Protein AF-F0ZIN0-F1 (afdb_monomer_lite)

Organism: Dictyostelium purpureum (NCBI:txid5786)

Structure (mmCIF, N/CA/C/O backbone):
data_AF-F0ZIN0-F1
#
_entry.id   AF-F0ZIN0-F1
#
loop_
_atom_site.group_PDB
_atom_site.id
_atom_site.type_symbol
_atom_site.label_atom_id
_atom_site.label_alt_id
_atom_site.label_comp_id
_atom_site.label_asym_id
_atom_site.label_entity_id
_atom_site.label_seq_id
_atom_site.pdbx_PDB_ins_code
_atom_site.Cartn_x
_atom_site.Cartn_y
_atom_site.Cartn_z
_atom_site.occupancy
_atom_site.B_iso_or_equiv
_atom_site.auth_seq_id
_atom_site.auth_comp_id
_atom_site.auth_asym_id
_atom_site.auth_atom_id
_atom_site.pdbx_PDB_model_num
ATOM 1 N N . MET A 1 1 ? 41.161 0.260 -36.537 1.00 44.66 1 MET A N 1
ATOM 2 C CA . MET A 1 1 ? 40.780 -0.062 -35.142 1.00 44.66 1 MET A CA 1
ATOM 3 C C . MET A 1 1 ? 39.293 0.229 -34.962 1.00 44.66 1 MET A C 1
ATOM 5 O O . MET A 1 1 ? 38.921 1.365 -34.702 1.00 44.66 1 MET A O 1
ATOM 9 N N . GLY A 1 2 ? 38.428 -0.758 -35.212 1.00 42.22 2 GLY A N 1
ATOM 10 C CA . GLY A 1 2 ? 36.974 -0.589 -35.102 1.00 42.22 2 GLY A CA 1
ATOM 11 C C . GLY A 1 2 ? 36.521 -0.739 -33.652 1.00 42.22 2 GLY A C 1
ATOM 12 O O . GLY A 1 2 ? 36.709 -1.801 -33.058 1.00 42.22 2 GLY A O 1
ATOM 13 N N . LYS A 1 3 ? 35.942 0.316 -33.068 1.00 47.03 3 LYS A N 1
ATOM 14 C CA . LYS A 1 3 ? 35.300 0.250 -31.749 1.00 47.03 3 LYS A CA 1
ATOM 15 C C . LYS A 1 3 ? 34.125 -0.731 -31.827 1.00 47.03 3 LYS A C 1
ATOM 17 O O . LYS A 1 3 ? 33.168 -0.496 -32.560 1.00 47.03 3 LYS A O 1
ATOM 22 N N . LYS A 1 4 ? 34.200 -1.835 -31.079 1.00 45.38 4 LYS A N 1
ATOM 23 C CA . LYS A 1 4 ? 33.083 -2.772 -30.909 1.00 45.38 4 LYS A CA 1
ATOM 24 C C . LYS A 1 4 ? 31.955 -2.053 -30.166 1.00 45.38 4 LYS A C 1
ATOM 26 O O . LYS A 1 4 ? 32.102 -1.710 -28.996 1.00 45.38 4 LYS A O 1
ATOM 31 N N . ILE A 1 5 ? 30.837 -1.829 -30.850 1.00 54.41 5 ILE A N 1
ATOM 32 C CA . ILE A 1 5 ? 29.585 -1.382 -30.238 1.00 54.41 5 ILE A CA 1
ATOM 33 C C . ILE A 1 5 ? 29.081 -2.549 -29.386 1.00 54.41 5 ILE A C 1
ATOM 35 O O . ILE A 1 5 ? 28.630 -3.569 -29.908 1.00 54.41 5 ILE A O 1
ATOM 39 N N . GLN A 1 6 ? 29.217 -2.433 -28.067 1.00 46.38 6 GLN A N 1
ATOM 40 C CA . GLN A 1 6 ? 28.642 -3.393 -27.134 1.00 46.38 6 GLN A CA 1
ATOM 41 C C . GLN A 1 6 ? 27.118 -3.227 -27.166 1.00 46.38 6 GLN A C 1
ATOM 43 O O . GLN A 1 6 ? 26.578 -2.281 -26.595 1.00 46.38 6 GLN A O 1
ATOM 48 N N . LYS A 1 7 ? 26.420 -4.131 -27.862 1.00 49.84 7 LYS A N 1
ATOM 49 C CA . LYS A 1 7 ? 24.961 -4.262 -27.770 1.00 49.84 7 LYS A CA 1
ATOM 50 C C . LYS A 1 7 ? 24.623 -4.602 -26.312 1.00 49.84 7 LYS A C 1
ATOM 52 O O . LYS A 1 7 ? 24.904 -5.714 -25.867 1.00 49.84 7 LYS A O 1
ATOM 57 N N . LYS A 1 8 ? 24.084 -3.642 -25.550 1.00 48.91 8 LYS A N 1
ATOM 58 C CA . LYS A 1 8 ? 23.557 -3.901 -24.201 1.00 48.91 8 LYS A CA 1
ATOM 59 C C . LYS A 1 8 ? 22.456 -4.958 -24.332 1.00 48.91 8 LYS A C 1
ATOM 61 O O . LYS A 1 8 ? 21.495 -4.747 -25.067 1.00 48.91 8 LYS A O 1
ATOM 66 N N . LYS A 1 9 ? 22.625 -6.107 -23.670 1.00 40.88 9 LYS A N 1
ATOM 67 C CA . LYS A 1 9 ? 21.572 -7.126 -23.556 1.00 40.88 9 LYS A CA 1
ATOM 68 C C . LYS A 1 9 ? 20.337 -6.467 -22.918 1.00 40.88 9 LYS A C 1
ATOM 70 O O . LYS A 1 9 ? 20.528 -5.669 -21.997 1.00 40.88 9 LYS A O 1
ATOM 75 N N . PRO A 1 10 ? 19.108 -6.752 -23.382 1.00 43.50 10 PRO A N 1
ATOM 76 C CA . PRO A 1 10 ? 17.917 -6.261 -22.702 1.00 43.50 10 PRO A CA 1
ATOM 77 C C . PRO A 1 10 ? 17.950 -6.768 -21.257 1.00 43.50 10 PRO A C 1
ATOM 79 O O . PRO A 1 10 ? 18.221 -7.944 -21.016 1.00 43.50 10 PRO A O 1
ATOM 82 N N . SER A 1 11 ? 17.763 -5.861 -20.298 1.00 47.31 11 SER A N 1
ATOM 83 C CA . SER A 1 11 ? 17.682 -6.226 -18.886 1.00 47.31 11 SER A CA 1
ATOM 84 C C . SER A 1 11 ? 16.475 -7.141 -18.697 1.00 47.31 11 SER A C 1
ATOM 86 O O . SER A 1 11 ? 15.346 -6.720 -18.929 1.00 47.31 11 SER A O 1
ATOM 88 N N . THR A 1 12 ? 16.717 -8.385 -18.292 1.00 56.34 12 THR A N 1
ATOM 89 C CA . THR A 1 12 ? 15.709 -9.400 -17.943 1.00 56.34 12 THR A CA 1
ATOM 90 C C . THR A 1 12 ? 15.038 -9.140 -16.589 1.00 56.34 12 THR A C 1
ATOM 92 O O . THR A 1 12 ? 14.328 -10.005 -16.079 1.00 56.34 12 THR A O 1
ATOM 95 N N . ALA A 1 13 ? 15.287 -7.979 -15.977 1.00 66.44 13 ALA A N 1
ATOM 96 C CA . ALA A 1 13 ? 14.678 -7.597 -14.713 1.00 66.44 13 ALA A CA 1
ATOM 97 C C . ALA A 1 13 ? 13.167 -7.400 -14.893 1.00 66.44 13 ALA A C 1
ATOM 99 O O . ALA A 1 13 ? 12.731 -6.668 -15.786 1.00 66.44 13 ALA A O 1
ATOM 100 N N . PHE A 1 14 ? 12.387 -8.062 -14.038 1.00 78.62 14 PHE A N 1
ATOM 101 C CA . PHE A 1 14 ? 10.951 -7.840 -13.931 1.00 78.62 14 PHE A CA 1
ATOM 102 C C . PHE A 1 14 ? 10.697 -6.368 -13.579 1.00 78.62 14 PHE A C 1
ATOM 104 O O . PHE A 1 14 ? 11.431 -5.777 -12.784 1.00 78.62 14 PHE A O 1
ATOM 111 N N . LYS A 1 15 ? 9.687 -5.765 -14.201 1.00 85.56 15 LYS A N 1
ATOM 112 C CA . LYS A 1 15 ? 9.323 -4.366 -13.976 1.00 85.56 15 LYS A CA 1
ATOM 113 C C . LYS A 1 15 ? 7.982 -4.318 -13.266 1.00 85.56 15 LYS A C 1
ATOM 115 O O . LYS A 1 15 ? 7.086 -5.069 -13.623 1.00 85.56 15 LYS A O 1
ATOM 120 N N . LEU A 1 16 ? 7.863 -3.424 -12.289 1.00 89.19 16 LEU A N 1
ATOM 121 C CA . LEU A 1 16 ? 6.606 -3.205 -11.579 1.00 89.19 16 LEU A CA 1
ATOM 122 C C . LEU A 1 16 ? 5.554 -2.601 -12.510 1.00 89.19 16 LEU A C 1
ATOM 124 O O . LEU A 1 16 ? 4.444 -3.111 -12.558 1.00 89.19 16 LEU A O 1
ATOM 128 N N . ILE A 1 17 ? 5.942 -1.581 -13.278 1.00 88.88 17 ILE A N 1
ATOM 129 C CA . ILE A 1 17 ? 5.107 -0.897 -14.270 1.00 88.88 17 ILE A CA 1
ATOM 130 C C . ILE A 1 17 ? 5.405 -1.474 -15.655 1.00 88.88 17 ILE A C 1
ATOM 132 O O . ILE A 1 17 ? 6.582 -1.633 -16.023 1.00 88.88 17 ILE A O 1
ATOM 136 N N . ASP A 1 18 ? 4.353 -1.800 -16.403 1.00 81.38 18 ASP A N 1
ATOM 137 C CA . ASP A 1 18 ? 4.507 -2.133 -17.814 1.00 81.38 18 ASP A CA 1
ATOM 138 C C . ASP A 1 18 ? 4.864 -0.853 -18.584 1.00 81.38 18 ASP A C 1
ATOM 140 O O . ASP A 1 18 ? 4.369 0.219 -18.288 1.00 81.38 18 ASP A O 1
ATOM 144 N N . LYS A 1 19 ? 5.820 -0.895 -19.514 1.00 66.75 19 LYS A N 1
ATOM 145 C CA . LYS A 1 19 ? 6.268 0.354 -20.170 1.00 66.75 19 LYS A CA 1
ATOM 146 C C . LYS A 1 19 ? 5.352 0.791 -21.302 1.00 66.75 19 LYS A C 1
ATOM 148 O O . LYS A 1 19 ? 5.480 1.924 -21.760 1.00 66.75 19 LYS A O 1
ATOM 153 N N . ASP A 1 20 ? 4.515 -0.123 -21.767 1.00 69.38 20 ASP A N 1
ATOM 154 C CA . ASP A 1 20 ? 3.602 0.097 -22.878 1.00 69.38 20 ASP A CA 1
ATOM 155 C C . ASP A 1 20 ? 2.182 0.438 -22.383 1.00 69.38 20 ASP A C 1
ATOM 157 O O . ASP A 1 20 ? 1.345 0.874 -23.171 1.00 69.38 20 ASP A O 1
ATOM 161 N N . GLU A 1 21 ? 1.934 0.313 -21.075 1.00 61.56 21 GLU A N 1
ATOM 162 C CA . GLU A 1 21 ? 0.658 0.589 -20.418 1.00 61.56 21 GLU A CA 1
ATOM 163 C C . GLU A 1 21 ? 0.914 1.399 -19.134 1.00 61.56 21 GLU A C 1
ATOM 165 O O . GLU A 1 21 ? 1.783 1.037 -18.352 1.00 61.56 21 GLU A O 1
ATOM 170 N N . ASP A 1 22 ? 0.179 2.486 -18.877 1.00 76.75 22 ASP A N 1
ATOM 171 C CA . ASP A 1 22 ? 0.296 3.310 -17.651 1.00 76.75 22 ASP A CA 1
ATOM 172 C C . ASP A 1 22 ? -0.241 2.593 -16.384 1.00 76.75 22 ASP A C 1
ATOM 174 O O . ASP A 1 22 ? -0.913 3.179 -15.535 1.00 76.75 22 ASP A O 1
ATOM 178 N N . PHE A 1 23 ? 0.026 1.292 -16.262 1.00 85.44 23 PHE A N 1
ATOM 179 C CA . PHE A 1 23 ? -0.476 0.405 -15.223 1.00 85.44 23 PHE A CA 1
ATOM 180 C C . PHE A 1 23 ? 0.637 -0.482 -14.657 1.00 85.44 23 PHE A C 1
ATOM 182 O O . PHE A 1 23 ? 1.706 -0.688 -15.244 1.00 85.44 23 PHE A O 1
ATOM 189 N N . PHE A 1 24 ? 0.379 -1.038 -13.475 1.00 91.62 24 PHE A N 1
ATOM 190 C CA . PHE A 1 24 ? 1.210 -2.109 -12.948 1.00 91.62 24 PHE A CA 1
ATOM 191 C C . PHE A 1 24 ? 1.115 -3.345 -13.843 1.00 91.62 24 PHE A C 1
ATOM 193 O O . PHE A 1 24 ? 0.054 -3.690 -14.353 1.00 91.62 24 PHE A O 1
ATOM 200 N N . SER A 1 25 ? 2.226 -4.066 -13.970 1.00 92.19 25 SER A N 1
ATOM 201 C CA . SER A 1 25 ? 2.188 -5.434 -14.477 1.00 92.19 25 SER A CA 1
ATOM 202 C C . SER A 1 25 ? 1.225 -6.275 -13.635 1.00 92.19 25 SER A C 1
ATOM 204 O O . SER A 1 25 ? 1.149 -6.104 -12.415 1.00 92.19 25 SER A O 1
ATOM 206 N N . GLU A 1 26 ? 0.551 -7.237 -14.266 1.00 91.62 26 GLU A N 1
ATOM 207 C CA . GLU A 1 26 ? -0.468 -8.076 -13.620 1.00 91.62 26 GLU A CA 1
ATOM 208 C C . GLU A 1 26 ? 0.006 -8.651 -12.273 1.00 91.62 26 GLU A C 1
ATOM 210 O O . GLU A 1 26 ? -0.697 -8.579 -11.267 1.00 91.62 26 GLU A O 1
ATOM 215 N N . LYS A 1 27 ? 1.243 -9.161 -12.209 1.00 92.56 27 LYS A N 1
ATOM 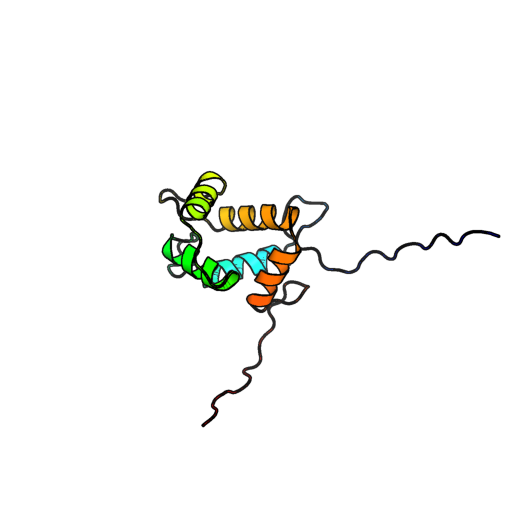216 C CA . LYS A 1 27 ? 1.776 -9.729 -10.962 1.00 92.56 27 LYS A CA 1
ATOM 217 C C . LYS A 1 27 ? 2.047 -8.682 -9.884 1.00 92.56 27 LYS A C 1
ATOM 219 O O . LYS A 1 27 ? 1.874 -8.987 -8.708 1.00 92.56 27 LYS A O 1
ATOM 224 N N . ALA A 1 28 ? 2.505 -7.490 -10.263 1.00 94.19 28 ALA A N 1
ATOM 225 C CA . ALA A 1 28 ? 2.746 -6.418 -9.303 1.00 94.19 28 ALA A CA 1
ATOM 226 C C . ALA A 1 28 ? 1.423 -5.913 -8.721 1.00 94.19 28 ALA A C 1
ATOM 228 O O . ALA A 1 28 ? 1.319 -5.773 -7.505 1.00 94.19 28 ALA A O 1
ATOM 229 N N . GLU A 1 29 ? 0.399 -5.731 -9.560 1.00 95.31 29 GLU A N 1
ATOM 230 C CA . GLU A 1 29 ? -0.931 -5.345 -9.091 1.00 95.31 29 GLU A CA 1
ATOM 231 C C . GLU A 1 29 ? -1.524 -6.407 -8.157 1.00 95.31 29 GLU A C 1
ATOM 233 O O . GLU A 1 29 ? -1.979 -6.074 -7.064 1.00 95.31 29 GLU A O 1
ATOM 238 N N . LEU A 1 30 ? -1.471 -7.688 -8.538 1.00 95.50 30 LEU A N 1
ATOM 239 C CA . LEU A 1 30 ? -1.959 -8.781 -7.692 1.00 95.50 30 LEU A CA 1
ATOM 240 C C . LEU A 1 30 ? -1.239 -8.830 -6.338 1.00 95.50 30 LEU A C 1
ATOM 242 O O . LEU A 1 30 ? -1.893 -9.010 -5.311 1.00 95.50 30 LEU A O 1
ATOM 246 N N . ALA A 1 31 ? 0.082 -8.629 -6.319 1.00 96.00 31 ALA A N 1
ATOM 247 C CA . ALA A 1 31 ? 0.848 -8.569 -5.079 1.00 96.00 31 ALA A CA 1
ATOM 248 C C . ALA A 1 31 ? 0.431 -7.377 -4.204 1.00 96.00 31 ALA A C 1
ATOM 250 O O . ALA A 1 31 ? 0.184 -7.553 -3.014 1.00 96.00 31 ALA A O 1
ATOM 251 N N . LEU A 1 32 ? 0.297 -6.178 -4.780 1.00 96.69 32 LEU A N 1
ATOM 252 C CA . LEU A 1 32 ? -0.131 -4.981 -4.048 1.00 96.69 32 LEU A CA 1
ATOM 253 C C . LEU A 1 32 ? -1.561 -5.114 -3.506 1.00 96.69 32 LEU A C 1
ATOM 255 O O . LEU A 1 32 ? -1.816 -4.738 -2.364 1.00 96.69 32 LEU A O 1
ATOM 259 N N . ARG A 1 33 ? -2.483 -5.702 -4.278 1.00 97.12 33 ARG A N 1
ATOM 260 C CA . ARG A 1 33 ? -3.857 -5.977 -3.828 1.00 97.12 33 ARG A CA 1
ATOM 261 C C . ARG A 1 33 ? -3.906 -6.969 -2.674 1.00 97.12 33 ARG A C 1
ATOM 263 O O . ARG A 1 33 ? -4.677 -6.788 -1.735 1.00 97.12 33 ARG A O 1
ATOM 270 N N . GLU A 1 34 ? -3.092 -8.016 -2.726 1.00 96.62 34 GLU A N 1
ATOM 271 C CA . GLU A 1 34 ? -3.013 -8.972 -1.626 1.00 96.62 34 GLU A CA 1
ATOM 272 C C . GLU A 1 34 ? -2.393 -8.325 -0.382 1.00 96.62 34 GLU A C 1
ATOM 274 O O . GLU A 1 34 ? -2.942 -8.496 0.703 1.00 96.62 34 GLU A O 1
ATOM 279 N N . ILE A 1 35 ? -1.345 -7.504 -0.531 1.00 96.56 35 ILE A N 1
ATOM 280 C CA . ILE A 1 35 ? -0.772 -6.719 0.574 1.00 96.56 35 ILE A CA 1
ATOM 281 C C . ILE A 1 35 ? -1.842 -5.833 1.211 1.00 96.56 35 ILE A C 1
ATOM 283 O O . ILE A 1 35 ? -2.011 -5.891 2.425 1.00 96.56 35 ILE A O 1
ATOM 287 N N . PHE A 1 36 ? -2.595 -5.074 0.412 1.00 97.81 36 PHE A N 1
ATOM 288 C CA . PHE A 1 36 ? -3.712 -4.259 0.895 1.00 97.81 36 PHE A CA 1
ATOM 289 C C . PHE A 1 36 ? -4.698 -5.088 1.724 1.00 97.81 36 PHE A C 1
ATOM 291 O O . PHE A 1 36 ? -5.041 -4.708 2.840 1.00 97.81 36 PHE A O 1
ATOM 298 N N . SER A 1 37 ? -5.084 -6.269 1.229 1.00 97.12 37 SER A N 1
ATOM 299 C CA . SER A 1 37 ? -6.048 -7.139 1.914 1.00 97.12 37 SER A CA 1
ATOM 300 C C . SER A 1 37 ? -5.580 -7.654 3.281 1.00 97.12 37 SER A C 1
ATOM 302 O O . SER A 1 37 ? -6.397 -8.119 4.071 1.00 97.12 37 SER A O 1
ATOM 304 N N . ARG A 1 38 ? -4.275 -7.581 3.587 1.00 96.94 38 ARG A N 1
ATOM 305 C CA . ARG A 1 38 ? -3.745 -7.909 4.923 1.00 96.94 38 ARG A CA 1
ATOM 306 C C . ARG A 1 38 ? -4.003 -6.808 5.949 1.00 96.94 38 ARG A C 1
ATOM 308 O O . ARG A 1 38 ? -3.956 -7.093 7.144 1.00 96.94 38 ARG A O 1
ATOM 315 N N . TYR A 1 39 ? -4.226 -5.579 5.489 1.00 97.31 39 TYR A N 1
ATOM 316 C CA . TYR A 1 39 ? -4.455 -4.405 6.330 1.00 97.31 39 TYR A CA 1
ATOM 317 C C . TYR A 1 39 ? -5.912 -3.941 6.330 1.00 97.31 39 TYR A C 1
ATOM 319 O O . TYR A 1 39 ? -6.314 -3.328 7.309 1.00 97.31 39 TYR A O 1
ATOM 327 N N . ASP A 1 40 ? -6.687 -4.271 5.297 1.00 97.38 40 ASP A N 1
ATOM 328 C CA . ASP A 1 40 ? -8.151 -4.148 5.267 1.00 97.38 40 ASP A CA 1
ATOM 329 C C . ASP A 1 40 ? -8.782 -5.250 6.146 1.00 97.38 40 ASP A C 1
ATOM 331 O O . ASP A 1 40 ? -9.071 -6.366 5.699 1.00 97.38 40 ASP A O 1
ATOM 335 N N . LEU A 1 41 ? -8.882 -4.978 7.452 1.00 96.69 41 LEU A N 1
ATOM 336 C CA . LEU A 1 41 ? -9.265 -5.962 8.466 1.00 96.69 41 LEU A CA 1
ATOM 337 C C . LEU A 1 41 ? -10.772 -6.207 8.475 1.00 96.69 41 LEU A C 1
ATOM 339 O O . LEU A 1 41 ? -11.207 -7.326 8.774 1.00 96.69 41 LEU A O 1
ATOM 343 N N . ASP A 1 42 ? -11.558 -5.170 8.188 1.00 96.56 42 ASP A N 1
ATOM 344 C CA . ASP A 1 42 ? -13.015 -5.257 8.116 1.00 96.56 42 ASP A CA 1
ATOM 345 C C . ASP A 1 42 ? -13.545 -5.627 6.717 1.00 96.56 42 ASP A C 1
ATOM 347 O O . ASP A 1 42 ? -14.706 -6.034 6.600 1.00 96.56 42 ASP A O 1
ATOM 351 N N . LYS A 1 43 ? -12.665 -5.660 5.706 1.00 95.88 43 LYS A N 1
ATOM 352 C CA . LYS A 1 43 ? -12.926 -6.097 4.326 1.00 95.88 43 LYS 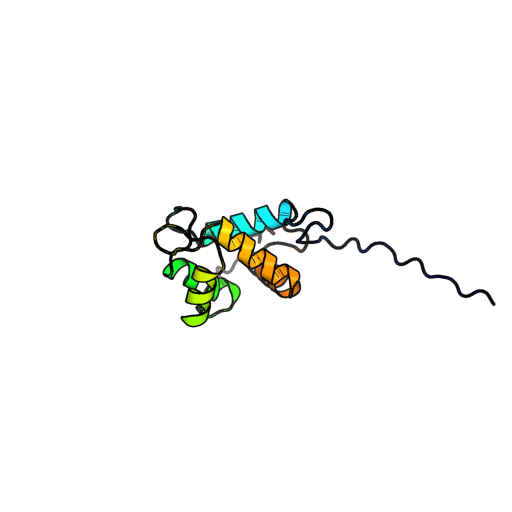A CA 1
ATOM 353 C C . LYS A 1 43 ? -13.907 -5.193 3.593 1.00 95.88 43 LYS A C 1
ATOM 355 O O . LYS A 1 43 ? -14.686 -5.676 2.761 1.00 95.88 43 LYS A O 1
ATOM 360 N N . ASP A 1 44 ? -13.888 -3.900 3.898 1.00 97.12 44 ASP A N 1
ATOM 361 C CA . ASP A 1 44 ? -14.735 -2.907 3.241 1.00 97.12 44 ASP A CA 1
ATOM 362 C C . ASP A 1 44 ? -14.118 -2.343 1.943 1.00 97.12 44 ASP A C 1
ATOM 364 O O . ASP A 1 44 ? -14.733 -1.512 1.269 1.00 97.12 44 ASP A O 1
ATOM 368 N N . GLN A 1 45 ? -12.953 -2.871 1.537 1.00 97.19 45 GLN A N 1
ATOM 369 C CA . GLN A 1 45 ? -12.146 -2.428 0.394 1.00 97.19 45 GLN A CA 1
ATOM 370 C C . GLN A 1 45 ? -11.591 -1.005 0.531 1.00 97.19 45 GLN A C 1
ATOM 372 O O . GLN A 1 45 ? -11.188 -0.391 -0.468 1.00 97.19 45 GLN A O 1
ATOM 377 N N . CYS A 1 46 ? -11.524 -0.496 1.758 1.00 97.81 46 CYS A N 1
ATOM 378 C CA . CYS A 1 46 ? -10.883 0.753 2.121 1.00 97.81 46 CYS A CA 1
ATOM 379 C C . CYS A 1 46 ? -9.955 0.532 3.326 1.00 97.81 46 CYS A C 1
ATOM 381 O O . CYS A 1 46 ? -10.089 -0.419 4.080 1.00 97.81 46 CYS A O 1
ATOM 383 N N . LEU A 1 47 ? -8.983 1.421 3.512 1.00 97.69 47 LEU A N 1
ATOM 384 C CA . LEU A 1 47 ? -8.195 1.493 4.736 1.00 97.69 47 LEU A CA 1
ATOM 385 C C . LEU A 1 47 ? -8.706 2.669 5.552 1.00 97.69 47 LEU A C 1
ATOM 387 O O . LEU A 1 47 ? -8.491 3.836 5.195 1.00 97.69 47 LEU A O 1
ATOM 391 N N . SER A 1 48 ? -9.371 2.360 6.662 1.00 96.06 48 SER A N 1
ATOM 392 C CA . SER A 1 48 ? -9.646 3.344 7.703 1.00 96.06 48 SER A CA 1
ATOM 393 C C . SER A 1 48 ? -8.344 3.952 8.233 1.00 96.06 48 SER A C 1
ATOM 395 O O . SER A 1 48 ? -7.259 3.401 8.053 1.00 96.06 48 SER A O 1
ATOM 397 N N . GLU A 1 49 ? -8.419 5.079 8.943 1.00 93.69 49 GLU A N 1
ATOM 398 C CA . GLU A 1 49 ? -7.219 5.746 9.482 1.00 93.69 49 GLU A CA 1
ATOM 399 C C . GLU A 1 49 ? -6.361 4.803 10.341 1.00 93.69 49 GLU A C 1
ATOM 401 O O . GLU A 1 49 ? -5.137 4.808 10.254 1.00 93.69 49 GLU A O 1
ATOM 406 N N . LYS A 1 50 ? -7.010 3.923 11.111 1.00 94.81 50 LYS A N 1
ATOM 407 C CA . LYS A 1 50 ? -6.330 2.928 11.944 1.00 94.81 50 LYS A CA 1
ATOM 408 C C . LYS A 1 50 ? -5.637 1.842 11.117 1.00 94.81 50 LYS A C 1
ATOM 410 O O . LYS A 1 50 ? -4.567 1.368 11.494 1.00 94.81 50 LYS A O 1
ATOM 415 N N . GLU A 1 51 ? -6.251 1.402 10.027 1.00 97.12 51 GLU A N 1
ATOM 416 C CA . GLU A 1 51 ? -5.675 0.386 9.139 1.00 97.12 51 GLU A CA 1
ATOM 417 C C . GLU A 1 51 ? -4.538 0.962 8.304 1.00 97.12 51 GLU A C 1
ATOM 419 O O . GLU A 1 51 ? -3.502 0.316 8.152 1.00 97.12 51 GLU A O 1
ATOM 424 N N . LEU A 1 52 ? -4.686 2.210 7.859 1.00 95.56 52 LEU A N 1
ATOM 425 C CA . LEU A 1 52 ? -3.638 2.961 7.187 1.00 95.56 52 LEU A CA 1
ATOM 426 C C . LEU A 1 52 ? -2.424 3.174 8.106 1.00 95.56 52 LEU A C 1
ATOM 428 O O . LEU A 1 52 ? -1.289 2.990 7.669 1.00 95.56 52 LEU A O 1
ATOM 432 N N . ASP A 1 53 ? -2.642 3.467 9.392 1.00 94.56 53 ASP A N 1
ATOM 433 C CA . ASP A 1 53 ? -1.572 3.525 10.395 1.00 94.56 53 ASP A CA 1
ATOM 434 C C . ASP A 1 53 ? -0.873 2.171 10.573 1.00 94.56 53 ASP A C 1
ATOM 436 O O . ASP A 1 53 ? 0.359 2.103 10.616 1.00 94.56 53 ASP A O 1
ATOM 440 N N . ASN A 1 54 ? -1.633 1.074 10.647 1.00 95.44 54 ASN A N 1
ATOM 441 C CA . ASN A 1 54 ? -1.061 -0.271 10.740 1.00 95.44 54 ASN A CA 1
ATOM 442 C C . ASN A 1 54 ? -0.225 -0.615 9.501 1.00 95.44 54 ASN A C 1
ATOM 444 O O . ASN A 1 54 ? 0.861 -1.181 9.638 1.00 95.44 54 ASN A O 1
ATOM 448 N N . PHE A 1 55 ? -0.704 -0.247 8.312 1.00 95.81 55 PHE A N 1
ATOM 449 C CA . PHE A 1 55 ? 0.034 -0.382 7.061 1.00 95.81 55 PHE A CA 1
ATOM 450 C C . PHE A 1 55 ? 1.338 0.425 7.095 1.00 95.81 55 PHE A C 1
ATOM 452 O O . PHE A 1 55 ? 2.410 -0.122 6.832 1.00 95.81 55 PHE A O 1
ATOM 459 N N . ALA A 1 56 ? 1.282 1.691 7.510 1.00 93.88 56 ALA A N 1
ATOM 460 C CA . ALA A 1 56 ? 2.457 2.549 7.630 1.00 93.88 56 ALA A CA 1
ATOM 461 C C . ALA A 1 56 ? 3.490 1.975 8.609 1.00 93.88 56 ALA A C 1
ATOM 463 O O . ALA A 1 56 ? 4.683 1.941 8.310 1.00 93.88 56 ALA A O 1
ATOM 464 N N . ILE A 1 57 ? 3.052 1.439 9.750 1.00 93.94 57 ILE A N 1
ATOM 465 C CA . ILE A 1 57 ? 3.934 0.743 10.695 1.00 93.94 57 ILE A CA 1
ATOM 466 C C . ILE A 1 57 ? 4.515 -0.526 10.054 1.00 93.94 57 ILE A C 1
ATOM 468 O O . ILE A 1 57 ? 5.715 -0.790 10.178 1.00 93.94 57 ILE A O 1
ATOM 472 N N . GLY A 1 58 ? 3.697 -1.281 9.322 1.00 89.94 58 GLY A N 1
ATOM 473 C CA . GLY A 1 58 ? 4.101 -2.468 8.574 1.00 89.94 58 GLY A CA 1
ATOM 474 C C . GLY A 1 58 ? 5.211 -2.190 7.559 1.00 89.94 58 GLY A C 1
ATOM 475 O O . GLY A 1 58 ? 6.211 -2.910 7.547 1.00 89.94 58 GLY A O 1
ATOM 476 N N . CYS A 1 59 ? 5.113 -1.110 6.780 1.00 89.56 59 CYS A N 1
ATOM 477 C CA . CYS A 1 59 ? 6.106 -0.714 5.770 1.00 89.56 59 CYS A CA 1
ATOM 478 C C . CYS A 1 59 ? 7.293 0.057 6.372 1.00 89.56 59 CYS A C 1
ATOM 480 O O . CYS A 1 59 ? 8.448 -0.354 6.234 1.00 89.56 59 CYS A O 1
ATOM 482 N N . ASN A 1 60 ? 7.013 1.094 7.161 1.00 88.25 60 ASN A N 1
ATOM 483 C CA . ASN A 1 60 ? 7.972 2.126 7.573 1.00 88.25 60 ASN A CA 1
ATOM 484 C C . ASN A 1 60 ? 8.398 2.038 9.047 1.00 88.25 60 ASN A C 1
ATOM 486 O O . ASN A 1 60 ? 9.307 2.749 9.474 1.00 88.25 60 ASN A O 1
ATOM 490 N N . GLY A 1 61 ? 7.755 1.182 9.846 1.00 90.12 61 GLY A N 1
ATOM 491 C CA . GLY A 1 61 ? 8.027 1.031 11.281 1.00 90.12 61 GLY A CA 1
ATOM 492 C C . GLY A 1 61 ? 7.419 2.123 12.167 1.00 90.12 61 GLY A C 1
ATOM 493 O O . GLY A 1 61 ? 7.616 2.099 13.379 1.00 90.12 61 GLY A O 1
ATOM 494 N N . LYS A 1 62 ? 6.685 3.076 11.585 1.00 92.44 62 LYS A N 1
ATOM 495 C CA . LYS A 1 62 ? 5.989 4.163 12.284 1.00 92.44 62 LYS A CA 1
ATOM 496 C C . LYS A 1 62 ? 4.711 4.549 11.524 1.00 92.44 62 LYS A C 1
ATOM 498 O O . LYS A 1 62 ? 4.687 4.358 10.308 1.00 92.44 62 LYS A O 1
ATOM 503 N N . PRO A 1 63 ? 3.684 5.089 12.205 1.00 92.88 63 PRO A N 1
ATOM 504 C CA . PRO A 1 63 ? 2.489 5.600 11.539 1.00 92.88 63 PRO A CA 1
ATOM 505 C C . PRO A 1 63 ? 2.824 6.804 10.652 1.00 92.88 63 PRO A C 1
ATOM 507 O O . PRO A 1 63 ? 3.877 7.438 10.820 1.00 92.88 63 PRO A O 1
ATOM 510 N N . PHE A 1 64 ? 1.922 7.126 9.727 1.00 90.00 64 PHE A N 1
ATOM 511 C CA . PHE A 1 64 ? 2.009 8.381 8.990 1.00 90.00 64 PHE A CA 1
ATOM 512 C C . PHE A 1 64 ? 1.736 9.556 9.933 1.00 90.00 64 PHE A C 1
ATOM 514 O O . PHE A 1 64 ? 0.988 9.453 10.906 1.00 90.00 64 PHE A O 1
ATOM 521 N N . ASP A 1 65 ? 2.382 10.689 9.678 1.00 92.62 65 ASP A N 1
ATOM 522 C CA . ASP A 1 65 ? 1.999 11.927 10.342 1.00 92.62 65 ASP A CA 1
ATOM 523 C C . ASP A 1 65 ? 0.688 12.466 9.745 1.00 92.62 65 ASP A C 1
ATOM 525 O O . ASP A 1 65 ? 0.258 12.068 8.662 1.00 92.62 65 ASP A O 1
ATOM 529 N N . LYS A 1 66 ? 0.038 13.385 10.465 1.00 92.00 66 LYS A N 1
ATOM 530 C CA . LYS A 1 66 ? -1.269 13.916 10.059 1.00 92.00 66 LYS A CA 1
ATOM 531 C C . LYS A 1 66 ? -1.245 14.578 8.683 1.00 92.00 66 LYS A C 1
ATOM 533 O O . LYS A 1 66 ? -2.206 14.406 7.947 1.00 92.00 66 LYS A O 1
ATOM 538 N N . VAL A 1 67 ? -0.156 15.272 8.345 1.00 93.62 67 VAL A N 1
ATOM 539 C CA . VAL A 1 67 ? -0.029 15.961 7.057 1.00 93.62 67 VAL A CA 1
ATOM 540 C C . VAL A 1 67 ? 0.008 14.927 5.939 1.00 93.62 67 VAL A C 1
ATOM 542 O O . VAL A 1 67 ? -0.789 15.016 5.016 1.00 93.62 67 VAL A O 1
ATOM 545 N N . SER A 1 68 ? 0.816 13.875 6.094 1.00 91.31 68 SER A N 1
ATOM 546 C CA . SER A 1 68 ? 0.854 12.758 5.142 1.00 91.31 68 SER A CA 1
ATOM 547 C C . SER A 1 68 ? -0.522 12.095 4.950 1.00 91.31 68 SER A C 1
ATOM 549 O O . SER A 1 68 ? -0.888 11.736 3.834 1.00 91.31 68 SER A O 1
ATOM 551 N N . ILE A 1 69 ? -1.312 11.933 6.020 1.00 91.94 69 ILE A N 1
ATOM 552 C CA . ILE A 1 69 ? -2.672 11.367 5.929 1.00 91.94 69 ILE A CA 1
ATOM 553 C C . ILE A 1 69 ? -3.614 12.307 5.166 1.00 91.94 69 ILE A C 1
ATOM 555 O O . ILE A 1 69 ? -4.408 11.841 4.350 1.00 91.94 69 ILE A O 1
ATOM 559 N N . GLU A 1 70 ? -3.552 13.611 5.432 1.00 93.81 70 GLU A N 1
ATOM 560 C CA . GLU A 1 70 ? -4.339 14.616 4.708 1.00 93.81 70 GLU A CA 1
ATOM 561 C C . GLU A 1 70 ? -3.966 14.630 3.220 1.00 93.81 70 GLU A C 1
ATOM 563 O O . GLU A 1 70 ? -4.852 14.520 2.375 1.00 93.81 70 GLU A O 1
ATOM 568 N N . GLU A 1 71 ? -2.671 14.614 2.894 1.00 93.88 71 GLU A N 1
ATOM 569 C CA . GLU A 1 71 ? -2.189 14.540 1.512 1.00 93.88 71 GLU A CA 1
ATOM 570 C C . GLU A 1 71 ? -2.691 13.279 0.795 1.00 93.88 71 GLU A C 1
ATOM 572 O O . GLU A 1 71 ? -3.122 13.362 -0.357 1.00 93.88 71 GLU A O 1
ATOM 577 N N . ILE A 1 72 ? -2.696 12.122 1.468 1.00 93.12 72 ILE A N 1
ATOM 578 C CA . ILE A 1 72 ? -3.239 10.878 0.905 1.00 93.12 72 ILE A CA 1
ATOM 579 C C . ILE A 1 72 ? -4.729 11.035 0.572 1.00 93.12 72 ILE A C 1
ATOM 581 O O . ILE A 1 72 ? -5.162 10.636 -0.508 1.00 93.12 72 ILE A O 1
ATOM 585 N N . LYS A 1 73 ? -5.511 11.631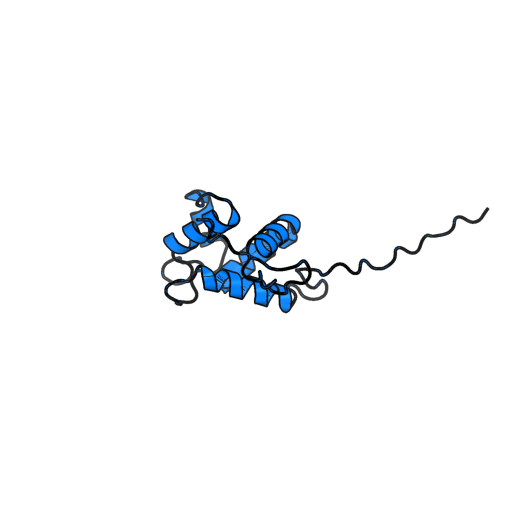 1.479 1.00 93.06 73 LYS A N 1
ATOM 586 C CA . LYS A 1 73 ? -6.958 11.825 1.295 1.00 93.06 73 LYS A CA 1
ATOM 587 C C . LYS A 1 73 ? -7.293 12.838 0.198 1.00 93.06 73 LYS A C 1
ATOM 589 O O . LYS A 1 73 ? -8.347 12.726 -0.417 1.00 93.06 73 LYS A O 1
ATOM 594 N N . GLU A 1 74 ? -6.431 13.828 -0.026 1.00 94.75 74 GLU A N 1
ATOM 595 C CA . GLU A 1 74 ? -6.641 14.866 -1.042 1.00 94.75 74 GLU A CA 1
ATOM 596 C C . GLU A 1 74 ? -6.196 14.441 -2.448 1.00 94.75 74 GLU A C 1
ATOM 598 O O . GLU A 1 74 ? -6.762 14.915 -3.434 1.00 94.75 74 GLU A O 1
ATOM 603 N N . ASN A 1 75 ? -5.188 13.568 -2.555 1.00 95.12 75 ASN A N 1
ATOM 604 C CA . ASN A 1 75 ? -4.562 13.229 -3.838 1.00 95.12 75 ASN A CA 1
ATOM 605 C C . ASN A 1 75 ? -4.977 11.867 -4.409 1.00 95.12 75 ASN A C 1
ATOM 607 O O . ASN A 1 75 ? -4.727 11.623 -5.591 1.00 95.12 75 ASN A O 1
ATOM 611 N N . PHE A 1 76 ? -5.592 10.989 -3.613 1.00 97.06 76 PHE A N 1
ATOM 612 C CA . PHE A 1 76 ? -5.944 9.630 -4.033 1.00 97.06 76 PHE A CA 1
ATOM 613 C C . PHE A 1 76 ? -7.418 9.305 -3.798 1.00 97.06 76 PHE A C 1
ATOM 615 O O . PHE A 1 76 ? -8.109 9.958 -3.019 1.00 97.06 76 PHE A O 1
ATOM 622 N N . ASP A 1 77 ? -7.901 8.274 -4.491 1.00 97.81 77 ASP A N 1
ATOM 623 C CA . ASP A 1 77 ? -9.285 7.818 -4.379 1.00 97.81 77 ASP A CA 1
ATOM 624 C C . ASP A 1 77 ? -9.628 7.353 -2.946 1.00 97.81 77 ASP A C 1
ATOM 626 O O . ASP A 1 77 ? -8.999 6.452 -2.378 1.00 97.81 77 ASP A O 1
ATOM 630 N N . VAL A 1 78 ? -10.657 7.978 -2.370 1.00 97.44 78 VAL A N 1
ATOM 631 C CA . VAL A 1 78 ? -11.196 7.681 -1.039 1.00 97.44 78 VAL A CA 1
ATOM 632 C C . VAL A 1 78 ? -12.701 7.439 -1.106 1.00 97.44 78 VAL A C 1
ATOM 634 O O . VAL A 1 78 ? -13.388 7.938 -1.996 1.00 97.44 78 VAL A O 1
ATOM 637 N N . ASN A 1 79 ? -13.234 6.696 -0.137 1.00 96.00 79 ASN A N 1
ATOM 638 C CA . ASN A 1 79 ? -14.683 6.553 0.020 1.00 96.00 79 ASN A CA 1
ATOM 639 C C . ASN A 1 79 ? -15.328 7.802 0.663 1.00 96.00 79 ASN A C 1
ATOM 641 O O . ASN A 1 79 ? -14.645 8.739 1.077 1.00 96.00 79 ASN A O 1
ATOM 645 N N . ASP A 1 80 ? -16.654 7.780 0.843 1.00 94.81 80 ASP A N 1
ATOM 646 C CA . ASP A 1 80 ? -17.423 8.880 1.459 1.00 94.81 80 ASP A CA 1
ATOM 647 C C . ASP A 1 80 ? -16.995 9.229 2.901 1.00 94.81 80 ASP A C 1
ATOM 649 O O . ASP A 1 80 ? -17.360 10.281 3.427 1.00 94.81 80 ASP A O 1
ATOM 653 N N . LYS A 1 81 ? -16.234 8.350 3.568 1.00 94.19 81 LYS A N 1
ATOM 654 C CA . LYS A 1 81 ? -15.681 8.564 4.915 1.00 94.19 81 LYS A CA 1
ATOM 655 C C . LYS A 1 81 ? -14.247 9.109 4.892 1.00 94.19 81 LYS A C 1
ATOM 657 O O . LYS A 1 81 ? -13.679 9.345 5.957 1.00 94.19 81 LYS A O 1
ATOM 662 N N . GLY A 1 82 ? -13.651 9.287 3.712 1.00 94.44 82 GLY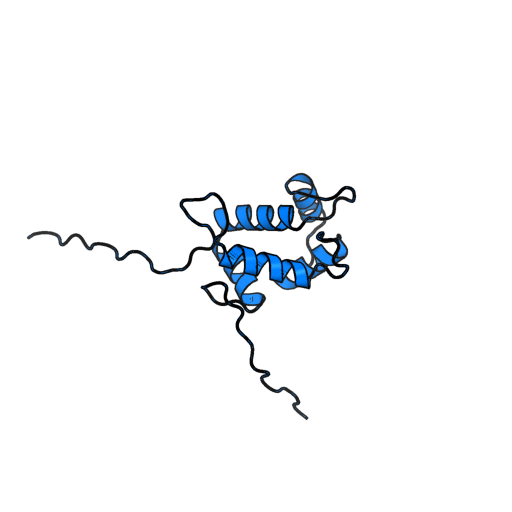 A N 1
ATOM 663 C CA . GLY A 1 82 ? -12.253 9.688 3.553 1.00 94.44 82 GLY A CA 1
ATOM 664 C C . GLY A 1 82 ? -11.254 8.564 3.840 1.00 94.44 82 GLY A C 1
ATOM 665 O O . GLY A 1 82 ? -10.133 8.843 4.261 1.00 94.44 82 GLY A O 1
ATOM 666 N N . TRP A 1 83 ? -11.660 7.300 3.692 1.00 97.06 83 TRP A N 1
ATOM 667 C CA . TRP A 1 83 ? -10.778 6.136 3.834 1.00 97.06 83 TRP A CA 1
ATOM 668 C C . TRP A 1 83 ? -10.194 5.759 2.478 1.00 97.06 83 TRP A C 1
ATOM 670 O O . TRP A 1 83 ? -10.914 5.763 1.480 1.00 97.06 83 TRP A O 1
ATOM 680 N N . LEU A 1 84 ? -8.901 5.434 2.449 1.00 98.19 84 LEU A N 1
ATOM 681 C CA . LEU A 1 84 ? -8.168 5.164 1.212 1.00 98.19 84 LEU A CA 1
ATOM 682 C C . LEU A 1 84 ? -8.684 3.881 0.566 1.00 98.19 84 LEU A C 1
ATOM 684 O O . LEU A 1 84 ? -8.562 2.812 1.157 1.00 98.19 84 LEU A O 1
ATOM 688 N N . SER A 1 85 ? -9.244 3.965 -0.638 1.00 98.38 85 SER A N 1
ATOM 689 C CA . SER A 1 85 ? -9.756 2.780 -1.327 1.00 98.38 85 SER A CA 1
ATOM 690 C C . SER A 1 85 ? -8.610 1.925 -1.879 1.00 98.38 85 SER A C 1
ATOM 692 O O . SER A 1 85 ? -7.483 2.395 -2.056 1.00 98.38 85 SER A O 1
ATOM 694 N N . ILE A 1 86 ? -8.896 0.674 -2.249 1.00 97.88 86 ILE A N 1
ATOM 695 C CA . ILE A 1 86 ? -7.943 -0.155 -3.008 1.00 97.88 86 ILE A CA 1
ATOM 696 C C . ILE A 1 86 ? -7.451 0.533 -4.291 1.00 97.88 86 ILE A C 1
ATOM 698 O O . ILE A 1 86 ? -6.303 0.357 -4.697 1.00 97.88 86 ILE A O 1
ATOM 702 N N . ARG A 1 87 ? -8.301 1.338 -4.938 1.00 97.12 87 ARG A N 1
ATOM 703 C CA . ARG A 1 87 ? -7.909 2.101 -6.123 1.00 97.12 87 ARG A CA 1
ATOM 704 C C . ARG A 1 87 ? -6.915 3.197 -5.747 1.00 97.12 87 ARG A C 1
ATOM 706 O O . ARG A 1 87 ? -5.856 3.265 -6.365 1.00 97.12 87 ARG A O 1
ATOM 713 N N . GLY A 1 88 ? -7.218 3.987 -4.718 1.00 97.31 88 GLY A N 1
ATOM 714 C CA . GLY A 1 88 ? -6.336 5.056 -4.254 1.00 97.31 88 GLY A CA 1
ATOM 715 C C . GLY A 1 88 ? -4.990 4.520 -3.767 1.00 97.31 88 GLY A C 1
ATOM 716 O O . GLY A 1 88 ? -3.944 5.095 -4.050 1.00 97.31 88 GLY A O 1
ATOM 717 N N . PHE A 1 89 ? -4.991 3.353 -3.123 1.00 97.50 89 PHE A N 1
ATOM 718 C CA . PHE A 1 89 ? -3.775 2.647 -2.726 1.00 97.50 89 PHE A CA 1
ATOM 719 C C . PHE A 1 89 ? -2.881 2.279 -3.920 1.00 97.50 89 PHE A C 1
ATOM 721 O O . PHE A 1 89 ? -1.664 2.475 -3.871 1.00 97.50 89 PHE A O 1
ATOM 728 N N . LEU A 1 90 ? -3.466 1.763 -5.006 1.00 96.38 90 LEU A N 1
ATOM 729 C CA . LEU A 1 90 ? -2.720 1.459 -6.229 1.00 96.38 90 LEU A CA 1
ATOM 730 C C . LEU A 1 90 ? -2.211 2.737 -6.908 1.00 96.38 90 LEU A C 1
ATOM 732 O O . LEU A 1 90 ? -1.066 2.764 -7.348 1.00 96.38 90 LEU A O 1
ATOM 736 N N . GLU A 1 91 ? -3.008 3.807 -6.948 1.00 95.44 91 GLU A N 1
ATOM 737 C CA . GLU A 1 91 ? -2.590 5.114 -7.481 1.00 95.44 91 GLU A CA 1
ATOM 738 C C . GLU A 1 91 ? -1.403 5.696 -6.688 1.00 95.44 91 GLU A C 1
ATOM 740 O O . GLU A 1 91 ? -0.409 6.128 -7.280 1.00 95.44 91 GLU A O 1
ATOM 745 N N . MET A 1 92 ? -1.448 5.616 -5.354 1.00 95.50 92 MET A N 1
ATOM 746 C CA . MET A 1 92 ? -0.354 6.012 -4.460 1.00 95.50 92 MET A CA 1
ATOM 747 C C . MET A 1 92 ? 0.928 5.231 -4.761 1.00 95.50 92 MET A C 1
ATOM 749 O O . MET A 1 92 ? 1.988 5.824 -4.982 1.00 95.50 92 MET A O 1
ATOM 753 N N . TYR A 1 93 ? 0.838 3.899 -4.835 1.00 95.56 93 TYR A N 1
ATOM 754 C CA . TYR A 1 93 ? 1.989 3.066 -5.178 1.00 95.56 93 TYR A CA 1
ATOM 755 C C . TYR A 1 93 ? 2.494 3.325 -6.598 1.00 95.56 93 TYR A C 1
ATOM 757 O O . TYR A 1 93 ? 3.701 3.234 -6.834 1.00 95.56 93 TYR A O 1
ATOM 765 N N . TYR A 1 94 ? 1.615 3.639 -7.550 1.00 94.06 94 TYR A N 1
ATOM 766 C CA . TYR A 1 94 ? 1.999 3.951 -8.926 1.00 94.06 94 TYR A CA 1
ATOM 767 C C . TYR A 1 94 ? 2.859 5.216 -8.971 1.00 94.06 94 TYR A C 1
ATOM 769 O O . TYR A 1 94 ? 3.982 5.178 -9.481 1.00 94.06 94 TYR A O 1
ATOM 777 N N . MET A 1 95 ? 2.395 6.296 -8.337 1.00 92.75 95 MET A N 1
ATOM 778 C CA . MET A 1 95 ? 3.138 7.555 -8.219 1.00 92.75 95 MET A CA 1
ATOM 779 C C . MET A 1 95 ? 4.487 7.362 -7.516 1.00 92.75 95 MET A C 1
ATOM 781 O O . MET A 1 95 ? 5.519 7.816 -8.021 1.00 92.75 95 MET A O 1
ATOM 785 N N . GLN A 1 96 ? 4.512 6.623 -6.399 1.00 92.12 96 GLN A N 1
ATOM 786 C CA . GLN A 1 96 ? 5.764 6.271 -5.724 1.00 92.12 96 GLN A CA 1
ATOM 787 C C . GLN A 1 96 ? 6.696 5.494 -6.657 1.00 92.12 96 GLN A C 1
ATOM 789 O O . GLN A 1 96 ? 7.876 5.808 -6.738 1.00 92.12 96 GLN A O 1
ATOM 794 N N . THR A 1 97 ? 6.186 4.511 -7.399 1.00 92.88 97 THR A N 1
ATOM 795 C CA . THR A 1 97 ? 7.000 3.653 -8.274 1.00 92.88 97 THR A CA 1
ATOM 796 C C . THR A 1 97 ? 7.577 4.412 -9.468 1.00 92.88 97 THR A C 1
ATOM 798 O O . THR A 1 97 ? 8.686 4.099 -9.903 1.00 92.88 97 THR A O 1
ATOM 801 N N . LEU A 1 98 ? 6.861 5.413 -9.993 1.00 90.69 98 LEU A N 1
ATOM 802 C CA . LEU A 1 98 ? 7.375 6.302 -11.038 1.00 90.69 98 LEU A CA 1
ATOM 803 C C . LEU A 1 98 ? 8.561 7.144 -10.550 1.00 90.69 98 LEU A C 1
ATOM 805 O O . LEU A 1 98 ? 9.505 7.366 -11.311 1.00 90.69 98 LEU A O 1
ATOM 809 N N . SER A 1 99 ? 8.518 7.595 -9.294 1.00 90.25 99 SER A N 1
ATOM 810 C CA . SER A 1 99 ? 9.570 8.417 -8.686 1.00 90.25 99 SER A CA 1
ATOM 811 C C . SER A 1 99 ? 10.736 7.572 -8.153 1.00 90.25 99 SER A C 1
ATOM 813 O O . SER A 1 99 ? 11.898 7.798 -8.492 1.00 90.25 99 SER A O 1
ATOM 815 N N . GLU A 1 100 ? 10.425 6.553 -7.353 1.00 91.31 100 GLU A N 1
ATOM 816 C CA . GLU A 1 100 ? 11.373 5.726 -6.615 1.00 91.31 100 GLU A CA 1
ATOM 817 C C . GLU A 1 100 ? 10.936 4.243 -6.586 1.00 91.31 100 GLU A C 1
ATOM 819 O O . GLU A 1 100 ? 10.457 3.724 -5.575 1.00 91.31 100 GLU A O 1
ATOM 824 N N . PRO A 1 101 ? 11.151 3.489 -7.681 1.00 91.06 101 PRO A N 1
ATOM 825 C CA . PRO A 1 101 ? 10.728 2.087 -7.772 1.00 91.06 101 PRO A CA 1
ATOM 826 C C . PRO A 1 101 ? 11.413 1.171 -6.745 1.00 91.06 101 PRO A C 1
ATOM 828 O O . PRO A 1 101 ? 10.927 0.074 -6.467 1.00 91.06 101 PRO A O 1
ATOM 831 N N . THR A 1 102 ? 12.555 1.594 -6.196 1.00 91.06 102 THR A N 1
ATOM 832 C CA . THR A 1 102 ? 13.292 0.850 -5.169 1.00 91.06 102 THR A CA 1
ATOM 833 C C . THR A 1 102 ? 12.493 0.731 -3.870 1.00 91.06 102 THR A C 1
ATOM 835 O O . THR A 1 102 ? 12.520 -0.343 -3.269 1.00 91.06 102 THR A O 1
ATOM 838 N N . GLU A 1 103 ? 11.763 1.772 -3.454 1.00 91.31 103 GLU A N 1
ATOM 839 C CA . GLU A 1 103 ? 10.955 1.720 -2.225 1.00 91.31 103 GLU A CA 1
ATOM 840 C C . GLU A 1 103 ? 9.782 0.756 -2.381 1.00 91.31 103 GLU A C 1
ATOM 842 O O . GLU A 1 103 ? 9.590 -0.116 -1.536 1.00 91.31 103 GLU A O 1
ATOM 847 N N . THR A 1 104 ? 9.093 0.783 -3.524 1.00 93.38 104 THR A N 1
ATOM 848 C CA . THR A 1 104 ? 8.023 -0.183 -3.806 1.00 93.38 104 THR A CA 1
ATOM 849 C C . THR A 1 104 ? 8.524 -1.627 -3.750 1.00 93.38 104 THR A C 1
ATOM 851 O O . THR A 1 104 ? 7.865 -2.502 -3.190 1.00 93.38 104 THR A O 1
ATOM 854 N N . TRP A 1 105 ? 9.724 -1.899 -4.275 1.00 93.31 105 TRP A N 1
ATOM 855 C CA . TRP A 1 105 ? 10.327 -3.229 -4.163 1.00 93.31 105 TRP A CA 1
ATOM 856 C C . TRP A 1 105 ? 10.670 -3.622 -2.728 1.00 93.31 105 TRP A C 1
ATOM 858 O O . TRP A 1 105 ? 10.519 -4.795 -2.377 1.00 93.31 105 TRP A O 1
ATOM 868 N N . LYS A 1 106 ? 11.138 -2.680 -1.899 1.00 92.12 106 LYS A N 1
ATOM 869 C CA . LYS A 1 106 ? 11.401 -2.945 -0.479 1.00 92.12 106 LYS A CA 1
ATOM 870 C C . LYS A 1 106 ? 10.121 -3.345 0.237 1.00 92.12 106 LYS A C 1
ATOM 872 O O . LYS A 1 106 ? 10.147 -4.343 0.955 1.00 92.12 106 LYS A O 1
ATOM 877 N N . ASP A 1 107 ? 9.024 -2.634 -0.005 1.00 92.88 107 ASP A N 1
ATOM 878 C CA . ASP A 1 107 ? 7.725 -2.947 0.590 1.00 92.88 107 ASP A CA 1
ATOM 879 C C . ASP A 1 107 ? 7.223 -4.320 0.145 1.00 92.88 107 ASP A C 1
ATOM 881 O O . ASP A 1 107 ? 6.930 -5.169 0.988 1.00 92.88 107 ASP A O 1
ATOM 885 N N . ILE A 1 108 ? 7.205 -4.588 -1.163 1.00 93.38 108 ILE A N 1
ATOM 886 C CA . ILE A 1 108 ? 6.808 -5.887 -1.730 1.00 93.38 108 ILE A CA 1
ATOM 887 C C . ILE A 1 108 ? 7.631 -7.025 -1.096 1.00 93.38 108 ILE A C 1
ATOM 889 O O . ILE A 1 108 ? 7.072 -8.005 -0.596 1.00 93.38 108 ILE A O 1
ATOM 893 N N . ASN A 1 109 ? 8.955 -6.866 -1.004 1.00 93.38 109 ASN A N 1
ATOM 894 C CA . ASN A 1 109 ? 9.834 -7.857 -0.382 1.00 93.38 109 ASN A CA 1
ATOM 895 C C . ASN A 1 109 ? 9.599 -8.008 1.129 1.00 93.38 109 ASN A C 1
ATOM 897 O O . ASN A 1 109 ? 9.603 -9.125 1.649 1.00 93.38 109 ASN A O 1
ATOM 901 N N . LYS A 1 110 ? 9.345 -6.908 1.847 1.00 91.94 110 LYS A N 1
ATOM 902 C CA . LYS A 1 110 ? 9.020 -6.933 3.281 1.00 91.94 110 LYS A CA 1
ATOM 903 C C . LYS A 1 110 ? 7.746 -7.734 3.559 1.00 91.94 110 LYS A C 1
ATOM 905 O O . LYS A 1 110 ? 7.668 -8.421 4.576 1.00 91.94 110 LYS A O 1
ATOM 910 N N . HIS A 1 111 ? 6.804 -7.722 2.619 1.00 93.75 111 HIS A N 1
ATOM 911 C CA . HIS A 1 111 ? 5.569 -8.504 2.673 1.00 93.75 111 HIS A CA 1
ATOM 912 C C . HIS A 1 111 ? 5.712 -9.940 2.143 1.00 93.75 111 HIS A C 1
ATOM 914 O O . HIS A 1 111 ? 4.722 -10.673 2.076 1.00 93.75 111 HIS A O 1
ATOM 920 N N . GLY A 1 112 ? 6.937 -10.381 1.843 1.00 93.00 112 GLY A N 1
ATOM 921 C CA . GLY A 1 112 ? 7.249 -11.768 1.507 1.00 93.00 112 GLY A CA 1
ATOM 922 C C . GLY A 1 112 ? 7.173 -12.097 0.021 1.00 93.00 112 GLY A C 1
ATOM 923 O O . GLY A 1 112 ? 7.073 -13.270 -0.319 1.00 93.00 112 GLY A O 1
ATOM 924 N N . TYR A 1 113 ? 7.215 -11.108 -0.868 1.00 93.69 113 TYR A N 1
ATOM 925 C CA . TYR A 1 113 ? 7.249 -11.337 -2.311 1.00 93.69 113 TYR A CA 1
ATOM 926 C C . TYR A 1 113 ? 8.675 -11.305 -2.868 1.00 93.69 113 TYR A C 1
ATOM 928 O O . TYR A 1 113 ? 9.522 -10.541 -2.412 1.00 93.69 113 TYR A O 1
ATOM 936 N N . ASP A 1 114 ? 8.942 -12.118 -3.889 1.00 91.94 114 ASP A N 1
ATOM 937 C CA . ASP A 1 114 ? 10.210 -12.088 -4.619 1.00 91.94 114 ASP A CA 1
ATOM 938 C C . ASP A 1 114 ? 10.282 -10.926 -5.635 1.00 91.94 114 ASP A C 1
ATOM 940 O O . ASP A 1 114 ? 9.315 -10.205 -5.887 1.00 91.94 114 ASP A O 1
ATOM 944 N N . MET A 1 115 ? 11.434 -10.783 -6.300 1.00 87.69 115 MET A N 1
ATOM 945 C CA . MET A 1 115 ? 11.665 -9.790 -7.367 1.00 87.69 115 MET A CA 1
ATOM 946 C C . MET A 1 115 ? 10.835 -10.018 -8.646 1.00 87.69 115 MET A C 1
ATOM 948 O O . MET A 1 115 ? 11.061 -9.359 -9.658 1.00 87.69 115 MET A O 1
ATOM 952 N N . LYS A 1 116 ? 9.923 -10.989 -8.653 1.00 88.50 116 LYS A N 1
ATOM 953 C CA . LYS A 1 116 ? 8.973 -11.279 -9.732 1.00 88.50 116 LYS A CA 1
ATOM 954 C C . LYS A 1 116 ? 7.526 -11.239 -9.223 1.00 88.50 116 LYS A C 1
ATOM 956 O O . LYS A 1 116 ? 6.644 -11.760 -9.910 1.00 88.50 116 LYS A O 1
ATOM 961 N N . CYS A 1 117 ? 7.306 -10.660 -8.039 1.00 90.19 117 CYS A N 1
ATOM 962 C CA . CYS A 1 117 ? 6.013 -10.556 -7.371 1.00 90.19 117 CYS A CA 1
ATOM 963 C C . CYS A 1 117 ? 5.334 -11.917 -7.131 1.00 90.19 117 CYS A C 1
ATOM 965 O O . CYS A 1 117 ? 4.110 -12.005 -7.121 1.00 90.19 117 CYS A O 1
ATOM 967 N N . ASN A 1 118 ? 6.103 -12.990 -6.913 1.00 91.00 118 ASN A N 1
ATOM 968 C CA . ASN A 1 118 ? 5.561 -14.256 -6.416 1.00 91.00 118 ASN A CA 1
ATOM 969 C C . ASN A 1 118 ? 5.716 -14.305 -4.892 1.00 91.00 118 ASN A C 1
ATOM 971 O O . ASN A 1 118 ? 6.788 -14.002 -4.367 1.00 91.00 118 ASN A O 1
ATOM 975 N N . LEU A 1 119 ? 4.657 -14.711 -4.190 1.00 89.81 119 LEU A N 1
ATOM 976 C CA . LEU A 1 119 ? 4.695 -14.884 -2.743 1.00 89.81 119 LEU A CA 1
ATOM 977 C C . LEU A 1 119 ? 5.668 -16.017 -2.384 1.00 89.81 119 LEU A C 1
ATOM 979 O O . LEU A 1 119 ? 5.475 -17.173 -2.768 1.00 89.81 119 LEU A O 1
ATOM 983 N N . ILE A 1 120 ? 6.716 -15.683 -1.641 1.00 89.75 120 ILE A N 1
ATOM 984 C CA . ILE A 1 120 ? 7.667 -16.641 -1.095 1.00 89.75 120 ILE A CA 1
ATOM 985 C C . ILE A 1 120 ? 6.982 -17.269 0.115 1.00 89.75 120 ILE A C 1
ATOM 987 O O . ILE A 1 120 ? 6.798 -16.623 1.148 1.00 89.75 120 ILE A O 1
ATOM 991 N N . LYS A 1 121 ? 6.596 -18.542 -0.001 1.00 71.38 121 LYS A N 1
ATOM 992 C CA . LYS A 1 121 ? 6.246 -19.334 1.177 1.00 71.38 121 LYS A CA 1
ATOM 993 C C . LYS A 1 121 ? 7.491 -19.365 2.057 1.00 71.38 121 LYS A C 1
ATOM 995 O O . LYS A 1 121 ? 8.481 -19.990 1.691 1.00 71.38 121 LYS A O 1
ATOM 1000 N N . LYS A 1 122 ? 7.471 -18.659 3.186 1.00 55.34 122 LYS A N 1
ATOM 1001 C CA . LYS A 1 122 ? 8.373 -19.015 4.275 1.00 55.34 122 LYS A CA 1
ATOM 1002 C C . LYS A 1 122 ? 7.871 -20.366 4.760 1.00 55.34 122 LYS A C 1
ATOM 1004 O O . LYS A 1 122 ? 6.841 -20.417 5.426 1.00 55.34 122 LYS A O 1
ATOM 1009 N N . ASP A 1 123 ? 8.535 -21.444 4.350 1.00 46.38 123 ASP A N 1
ATOM 1010 C CA . ASP A 1 123 ? 8.463 -22.686 5.111 1.00 46.38 123 ASP A CA 1
ATOM 1011 C C . ASP A 1 123 ? 8.706 -22.317 6.580 1.00 46.38 123 ASP A C 1
ATOM 1013 O O . ASP A 1 123 ? 9.574 -21.497 6.890 1.00 46.38 123 ASP A O 1
ATOM 1017 N N . GLU A 1 124 ? 7.845 -22.822 7.457 1.00 49.50 124 GLU A N 1
ATOM 1018 C CA . GLU A 1 124 ? 7.850 -22.558 8.890 1.00 49.50 124 GLU A CA 1
ATOM 1019 C C . GLU A 1 124 ? 9.215 -22.915 9.492 1.00 49.50 124 GLU A C 1
ATOM 1021 O O . GLU A 1 124 ? 9.459 -24.047 9.910 1.00 49.50 124 GLU A O 1
ATOM 1026 N N . GLU A 1 125 ? 10.131 -21.951 9.559 1.00 42.53 125 GLU A N 1
ATOM 1027 C CA . GLU A 1 125 ? 11.388 -22.141 10.269 1.00 42.53 125 GLU A CA 1
ATOM 1028 C C . GLU A 1 125 ? 11.145 -21.892 11.763 1.00 42.53 125 GLU A C 1
ATOM 1030 O O . GLU A 1 125 ? 11.201 -20.7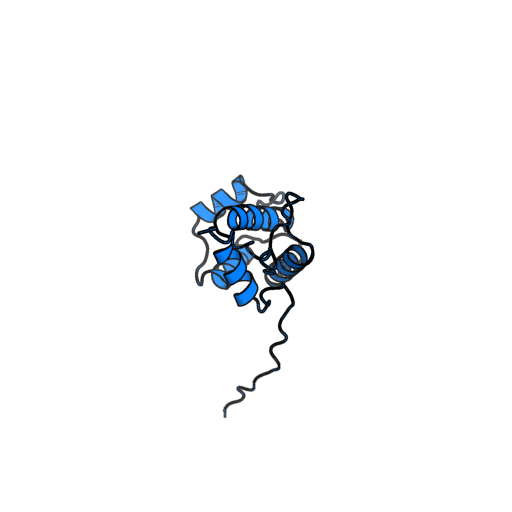75 12.278 1.00 42.53 125 GLU A O 1
ATOM 1035 N N . GLN A 1 126 ? 10.766 -22.993 12.415 1.00 46.28 126 GLN A N 1
ATOM 1036 C CA . GLN A 1 12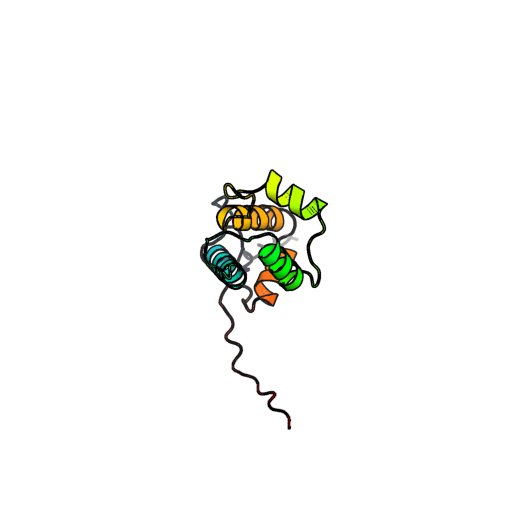6 ? 10.796 -23.293 13.846 1.00 46.28 126 GLN A CA 1
ATOM 1037 C C . GLN A 1 126 ? 11.570 -22.288 14.720 1.00 46.28 126 GLN A C 1
ATOM 1039 O O . GLN A 1 126 ? 12.800 -22.290 14.773 1.00 46.28 126 GLN A O 1
ATOM 1044 N N . GLN A 1 127 ? 10.827 -21.532 15.529 1.00 43.84 127 GLN A N 1
ATOM 1045 C CA . GLN A 1 127 ? 11.237 -21.118 16.877 1.00 43.84 127 GLN A CA 1
ATOM 1046 C C . GLN A 1 127 ? 10.021 -21.268 17.807 1.00 43.84 127 GLN A C 1
ATOM 1048 O O . GLN A 1 127 ? 9.440 -20.302 18.276 1.00 43.84 127 GLN A O 1
ATOM 1053 N N . ASN A 1 128 ? 9.499 -22.483 17.962 1.00 41.81 128 ASN A N 1
ATOM 1054 C CA . ASN A 1 128 ? 9.725 -23.202 19.214 1.00 41.81 128 ASN A CA 1
ATOM 1055 C C . ASN A 1 128 ? 11.225 -23.328 19.540 1.00 41.81 128 ASN A C 1
ATOM 1057 O O . ASN A 1 128 ? 11.908 -24.231 19.064 1.00 41.81 128 ASN A O 1
ATOM 1061 N N . LYS A 1 129 ? 11.750 -22.385 20.323 1.00 43.22 129 LYS A N 1
ATOM 1062 C CA . LYS A 1 129 ? 12.929 -22.637 21.150 1.00 43.22 129 LYS A CA 1
ATOM 1063 C C . LYS A 1 129 ? 12.460 -22.562 22.594 1.00 43.22 129 LYS A C 1
ATOM 1065 O O . LYS A 1 129 ? 11.877 -21.557 22.992 1.00 43.22 129 LYS A O 1
ATOM 1070 N N . GLU A 1 130 ? 12.638 -23.705 23.244 1.00 43.50 130 GLU A N 1
ATOM 1071 C CA . GLU A 1 130 ? 12.386 -24.045 24.647 1.00 43.50 130 GLU A CA 1
ATOM 1072 C C . GLU A 1 130 ? 12.836 -22.984 25.657 1.00 43.50 130 GLU A C 1
ATOM 1074 O O . GLU A 1 130 ? 13.854 -22.298 25.399 1.00 43.50 130 GLU A O 1
#

Sequence (130 aa):
MGKKIQKKKPSTAFKLIDKDEDFFSEKAELALREIFSRYDLDKDQCLSEKELDNFAIGCNGKPFDKVSIEEIKENFDVNDKGWLSIRGFLEMYYMQTLSEPTETWKDINKHGYDMKCNLIKKDEEQQNKE

Radius of gyration: 18.3 Å; chains: 1; bounding box: 58×40×60 Å

InterPro domains:
  IPR002048 EF-hand domain [PF13499] (31-94)
  IPR002048 EF-hand domain [PS50222] (27-62)
  IPR011992 EF-hand domain pair [SSF47473] (19-107)
  IPR018247 EF-Hand 1, calcium-binding site [PS00018] (40-52)
  IPR052266 Mitochondrial Rho GTPase/EF-hand domain-containing protein [PTHR46819] (6-118)

Foldseek 3Di:
DDDDDPPPDPPPQAAQADPVDLAGDPLNLVLLLVLLVVLPPVPPQFHDQVSQQVLCCLQPVGGDDPVVLVCLLVPFDDDPVSTHGSRSSRVVLSVCCVVPVPSSVSSSVSQQADSNNDRHPPPPPDPPPD

Secondary structure (DSSP, 8-state):
-------PPPP----SB-SSSSSB-HHHHHHHHHHHHHH-SS-SSEE-HHHHHHHHHHHHSSPPPHHHHHHHHHHS-B-TTSPEEHHHHHHHHHHHHHH-HHHHHHHHHHTTB-TTS-B-----------

pLDDT: mean 84.82, std 17.93, range [40.88, 98.38]